Protein AF-A0A3D1V4G5-F1 (afdb_monomer)

Mean predicted aligned error: 13.01 Å

Secondary structure (DSSP, 8-state):
---HHHHHHHHHHHHHHHHSPTTTHHHHHIIIIIIHHHHHHHHHHHHHHHHHHHH-HHHHHHHHHHHHHHHHHHHHHHHHHHGGG-PPPPP--S----HHHHHHSHHHHHHH-

Sequence (113 aa):
ALDASALAIPAVSAYVATAAPEGERTRAYTYIFNLSIAAGMLVGPAVGGWLAELAGFRLVYALSAICFAVGAAMLLFLDDLGASTAKPAPPSGGVRPGYRELLASRPVRLILA

Structure (mmCIF, N/CA/C/O backbone):
data_AF-A0A3D1V4G5-F1
#
_entry.id   AF-A0A3D1V4G5-F1
#
loop_
_atom_site.group_PDB
_atom_site.id
_atom_site.type_symbol
_atom_site.label_atom_id
_atom_site.label_alt_id
_atom_site.label_comp_id
_atom_site.label_asym_id
_atom_site.label_entity_id
_atom_site.label_seq_id
_atom_site.pdbx_PDB_ins_code
_atom_site.Cartn_x
_atom_site.Cartn_y
_atom_site.Cartn_z
_atom_site.occupancy
_atom_site.B_iso_or_equiv
_atom_site.auth_seq_id
_atom_site.auth_comp_id
_atom_site.auth_asym_id
_atom_site.auth_atom_id
_atom_site.pdbx_PDB_model_num
ATOM 1 N N . ALA A 1 1 ? 3.481 -22.429 -1.198 1.00 40.22 1 ALA A N 1
ATOM 2 C CA . ALA A 1 1 ? 2.182 -21.788 -1.458 1.00 40.22 1 ALA A CA 1
ATOM 3 C C . ALA A 1 1 ? 2.462 -20.566 -2.321 1.00 40.22 1 ALA A C 1
ATOM 5 O O . ALA A 1 1 ? 3.394 -19.844 -1.997 1.00 40.22 1 ALA A O 1
ATOM 6 N N . LEU A 1 2 ? 1.793 -20.405 -3.466 1.00 51.66 2 LEU A N 1
ATOM 7 C CA . LEU A 1 2 ? 1.874 -19.154 -4.224 1.00 51.66 2 LEU A CA 1
ATOM 8 C C . LEU A 1 2 ? 0.967 -18.151 -3.512 1.00 51.66 2 LEU A C 1
ATOM 10 O O . LEU A 1 2 ? -0.251 -18.228 -3.646 1.00 51.66 2 LEU A O 1
ATOM 14 N N . ASP A 1 3 ? 1.551 -17.260 -2.723 1.00 62.19 3 ASP A N 1
ATOM 15 C CA . ASP A 1 3 ? 0.797 -16.162 -2.128 1.00 62.19 3 ASP A CA 1
ATOM 16 C C . ASP A 1 3 ? 0.409 -15.179 -3.242 1.00 62.19 3 ASP A C 1
ATOM 18 O O . ASP A 1 3 ? 1.200 -14.914 -4.148 1.00 62.19 3 ASP A O 1
ATOM 22 N N . ALA A 1 4 ? -0.811 -14.635 -3.211 1.00 60.91 4 ALA A N 1
ATOM 23 C CA . ALA A 1 4 ? -1.328 -13.741 -4.258 1.00 60.91 4 ALA A CA 1
ATOM 24 C C . ALA A 1 4 ? -0.417 -12.522 -4.533 1.00 60.91 4 ALA A C 1
ATOM 26 O O . ALA A 1 4 ? -0.377 -11.997 -5.647 1.00 60.91 4 ALA A O 1
ATOM 27 N N . SER A 1 5 ? 0.382 -12.114 -3.543 1.00 61.94 5 SER A N 1
ATOM 28 C CA . SER A 1 5 ? 1.412 -11.078 -3.668 1.00 61.94 5 SER A CA 1
ATOM 29 C C . SER A 1 5 ? 2.510 -11.427 -4.681 1.00 61.94 5 SER A C 1
ATOM 31 O O . SER A 1 5 ? 3.016 -10.532 -5.360 1.00 61.94 5 SER A O 1
ATOM 33 N N . ALA A 1 6 ? 2.846 -12.711 -4.840 1.00 68.06 6 ALA A N 1
ATOM 34 C CA . ALA A 1 6 ? 3.868 -13.171 -5.778 1.00 68.06 6 ALA A CA 1
ATOM 35 C C . ALA A 1 6 ? 3.455 -12.969 -7.244 1.00 68.06 6 ALA A C 1
ATOM 37 O O . ALA A 1 6 ? 4.316 -12.791 -8.104 1.00 68.06 6 ALA A O 1
ATOM 38 N N . LEU A 1 7 ? 2.148 -12.963 -7.530 1.00 72.00 7 LEU A N 1
ATOM 39 C CA . LEU A 1 7 ? 1.621 -12.710 -8.872 1.00 72.00 7 LEU A CA 1
ATOM 40 C C . LEU A 1 7 ? 1.406 -11.212 -9.137 1.00 72.00 7 LEU A C 1
ATOM 42 O O . LEU A 1 7 ? 1.543 -10.755 -10.270 1.00 72.00 7 LEU A O 1
ATOM 46 N N . ALA A 1 8 ? 1.115 -10.436 -8.090 1.00 72.81 8 ALA A N 1
ATOM 47 C CA . ALA A 1 8 ? 0.798 -9.018 -8.214 1.00 72.81 8 ALA A CA 1
ATOM 48 C C . ALA A 1 8 ? 1.980 -8.190 -8.742 1.00 72.81 8 ALA A C 1
ATOM 50 O O . ALA A 1 8 ? 1.799 -7.353 -9.621 1.00 72.81 8 ALA A O 1
ATOM 51 N N . ILE A 1 9 ? 3.200 -8.441 -8.259 1.00 76.81 9 ILE A N 1
ATOM 52 C CA . ILE A 1 9 ? 4.386 -7.668 -8.662 1.00 76.81 9 ILE A CA 1
ATOM 53 C C . ILE A 1 9 ? 4.677 -7.781 -10.172 1.00 76.81 9 ILE A C 1
ATOM 55 O O . ILE A 1 9 ? 4.785 -6.734 -10.811 1.00 76.81 9 ILE A O 1
ATOM 59 N N . PRO A 1 10 ? 4.791 -8.983 -10.780 1.00 72.56 10 PRO A N 1
ATOM 60 C CA . PRO A 1 10 ? 5.028 -9.102 -12.220 1.00 72.56 10 PRO A CA 1
ATOM 61 C C . PRO A 1 10 ? 3.842 -8.627 -13.075 1.00 72.56 10 PRO A C 1
ATOM 63 O O . PRO A 1 10 ? 4.060 -8.094 -14.161 1.00 72.56 10 PRO A O 1
ATOM 66 N N . ALA A 1 11 ? 2.602 -8.772 -12.597 1.00 74.75 11 ALA A N 1
ATOM 67 C CA . ALA A 1 11 ? 1.423 -8.271 -13.306 1.00 74.75 11 ALA A CA 1
ATOM 68 C C . ALA A 1 11 ? 1.387 -6.732 -13.341 1.00 74.75 11 ALA A C 1
ATOM 70 O O . ALA A 1 11 ? 1.253 -6.129 -14.407 1.00 74.75 11 ALA A O 1
ATOM 71 N N . VAL A 1 12 ? 1.585 -6.088 -12.187 1.00 75.50 12 VAL A N 1
ATOM 72 C CA . VAL A 1 12 ? 1.632 -4.623 -12.076 1.00 75.50 12 VAL A CA 1
ATOM 73 C C . VAL A 1 12 ? 2.839 -4.067 -12.828 1.00 75.50 12 VAL A C 1
ATOM 75 O O . VAL A 1 12 ? 2.718 -3.062 -13.520 1.00 75.50 12 VAL A O 1
ATOM 78 N N . SER A 1 13 ? 4.000 -4.719 -12.756 1.00 74.62 13 SER A N 1
ATOM 79 C CA . SER A 1 13 ? 5.201 -4.261 -13.460 1.00 74.62 13 SER A CA 1
ATOM 80 C C . SER A 1 13 ? 5.017 -4.296 -14.986 1.00 74.62 13 SER A C 1
ATOM 82 O O . SER A 1 13 ? 5.358 -3.324 -15.672 1.00 74.62 13 SER A O 1
ATOM 84 N N . ALA A 1 14 ? 4.398 -5.352 -15.522 1.00 74.62 14 ALA A N 1
ATOM 85 C CA . ALA A 1 14 ? 4.044 -5.435 -16.936 1.00 74.62 14 ALA A CA 1
ATOM 86 C C . ALA A 1 14 ? 3.082 -4.307 -17.344 1.00 74.62 14 ALA A C 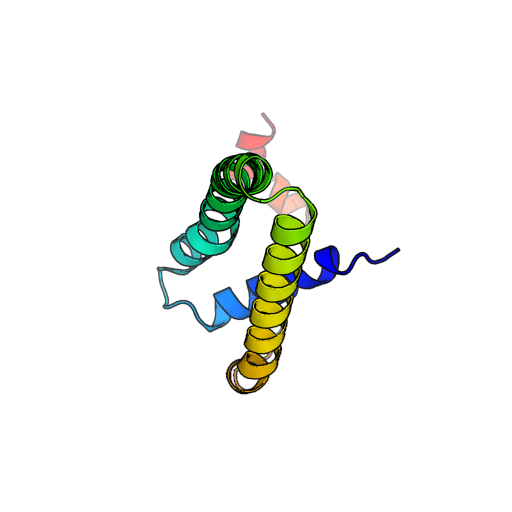1
ATOM 88 O O . ALA A 1 14 ? 3.344 -3.621 -18.333 1.00 74.62 14 ALA A O 1
ATOM 89 N N . TYR A 1 15 ? 2.044 -4.051 -16.541 1.00 74.94 15 TYR A N 1
ATOM 90 C CA . TYR A 1 15 ? 1.085 -2.969 -16.784 1.00 74.94 15 TYR A CA 1
ATOM 91 C C . TYR A 1 15 ? 1.746 -1.580 -16.781 1.00 74.94 15 TYR A C 1
ATOM 93 O O . TYR A 1 15 ? 1.510 -0.755 -17.663 1.00 74.94 15 TYR A O 1
ATOM 101 N N . VAL A 1 16 ? 2.638 -1.316 -15.825 1.00 75.88 16 VAL A N 1
ATOM 102 C CA . VAL A 1 16 ? 3.381 -0.047 -15.767 1.00 75.88 16 VAL A CA 1
ATOM 103 C C . VAL A 1 16 ? 4.322 0.098 -16.962 1.00 75.88 16 VAL A C 1
ATOM 105 O O . VAL A 1 16 ? 4.492 1.199 -17.480 1.00 75.88 16 VAL A O 1
ATOM 108 N N . ALA A 1 17 ? 4.923 -0.994 -17.438 1.00 71.94 17 ALA A N 1
ATOM 109 C CA . ALA A 1 17 ? 5.820 -0.960 -18.589 1.00 71.94 17 ALA A CA 1
ATOM 110 C C . ALA A 1 17 ? 5.098 -0.622 -19.906 1.00 71.94 17 ALA A C 1
ATOM 112 O O . ALA A 1 17 ? 5.703 0.031 -20.765 1.00 71.94 17 ALA A O 1
ATOM 113 N N . THR A 1 18 ? 3.837 -1.045 -20.057 1.00 71.19 18 THR A N 1
ATOM 114 C CA . THR A 1 18 ? 2.997 -0.739 -21.227 1.00 71.19 18 THR A CA 1
ATOM 115 C C . THR A 1 18 ? 2.326 0.629 -21.131 1.00 71.19 18 THR A C 1
ATOM 117 O O . THR A 1 18 ? 2.196 1.299 -22.151 1.00 71.19 18 THR A O 1
ATOM 120 N N . ALA A 1 19 ? 1.925 1.063 -19.932 1.00 71.44 19 ALA A N 1
ATOM 121 C CA . ALA A 1 19 ? 1.231 2.336 -19.729 1.00 71.44 19 ALA A CA 1
ATOM 122 C C . ALA A 1 19 ? 2.169 3.556 -19.622 1.00 71.44 19 ALA A C 1
ATOM 124 O O . ALA A 1 19 ? 1.735 4.682 -19.860 1.00 71.44 19 ALA A O 1
ATOM 125 N N . ALA A 1 20 ? 3.442 3.371 -19.249 1.00 72.44 20 ALA A N 1
ATOM 126 C CA . ALA A 1 20 ? 4.369 4.486 -19.051 1.00 72.44 20 ALA A CA 1
ATOM 127 C C . ALA A 1 20 ? 4.972 5.016 -20.375 1.00 72.44 20 ALA A C 1
ATOM 129 O O . ALA A 1 20 ? 5.450 4.214 -21.187 1.00 72.44 20 ALA A O 1
ATOM 130 N N . PRO A 1 21 ? 5.041 6.351 -20.566 1.00 65.44 21 PRO A N 1
ATOM 131 C CA . PRO A 1 21 ? 5.657 6.969 -21.740 1.00 65.44 21 PRO A CA 1
ATOM 132 C C . PRO A 1 21 ? 7.166 6.683 -21.841 1.00 65.44 21 PRO A C 1
ATOM 134 O O . PRO A 1 21 ? 7.858 6.452 -20.840 1.00 65.44 21 PRO A O 1
ATOM 137 N N . GLU A 1 22 ? 7.689 6.673 -23.072 1.00 59.72 22 GLU A N 1
ATOM 138 C CA . GLU A 1 22 ? 9.106 6.404 -23.343 1.00 59.72 22 GLU A CA 1
ATOM 139 C C . GLU A 1 22 ? 10.002 7.438 -22.636 1.00 59.72 22 GLU A C 1
ATOM 141 O O . GLU A 1 22 ? 9.810 8.640 -22.767 1.00 59.72 22 GLU A O 1
ATOM 146 N N . GLY A 1 23 ? 10.971 6.961 -21.846 1.00 68.94 23 GLY A N 1
ATOM 147 C CA . GLY A 1 23 ? 11.873 7.801 -21.042 1.00 68.94 23 GLY A CA 1
ATOM 148 C C . GLY A 1 23 ? 11.458 7.995 -19.576 1.00 68.94 23 GLY A C 1
ATOM 149 O O . GLY A 1 23 ? 12.321 8.258 -18.740 1.00 68.94 23 GLY A O 1
ATOM 150 N N . GLU A 1 24 ? 10.191 7.763 -19.216 1.00 74.75 24 GLU A N 1
ATOM 151 C CA . GLU A 1 24 ? 9.697 7.959 -17.839 1.00 74.75 24 GLU A CA 1
ATOM 152 C C . GLU A 1 24 ? 9.383 6.663 -17.083 1.00 74.75 24 GLU A C 1
ATOM 154 O O . GLU A 1 24 ? 8.979 6.702 -15.919 1.00 74.75 24 GLU A O 1
ATOM 159 N N . ARG A 1 25 ? 9.638 5.495 -17.687 1.00 73.38 25 ARG A N 1
ATOM 160 C CA . ARG A 1 25 ? 9.411 4.181 -17.053 1.00 73.38 25 ARG A CA 1
ATOM 161 C C . ARG A 1 25 ? 10.031 4.081 -15.657 1.00 73.38 25 ARG A C 1
ATOM 163 O O . ARG A 1 25 ? 9.357 3.659 -14.724 1.00 73.38 25 ARG A O 1
ATOM 170 N N . THR A 1 26 ? 11.275 4.528 -15.477 1.00 75.31 26 THR A N 1
ATOM 171 C CA . THR A 1 26 ? 11.957 4.502 -14.170 1.00 75.31 26 THR A CA 1
ATOM 172 C C . THR A 1 26 ? 11.253 5.377 -13.132 1.00 75.31 26 THR A C 1
ATOM 174 O O . THR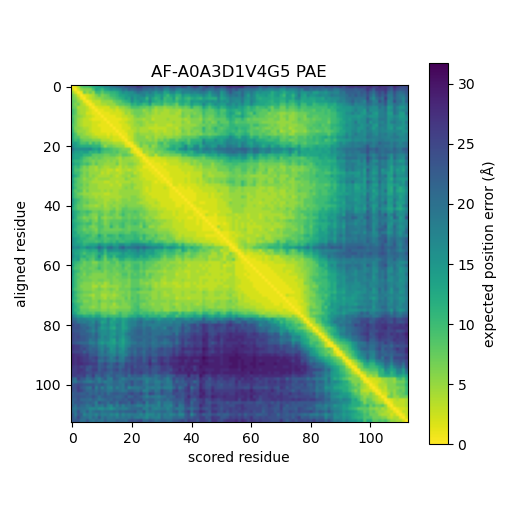 A 1 26 ? 11.126 4.983 -11.972 1.00 75.31 26 THR A O 1
ATOM 177 N N . ARG A 1 27 ? 10.744 6.546 -13.540 1.00 76.25 27 ARG A N 1
ATOM 178 C CA . ARG A 1 27 ? 9.947 7.428 -12.678 1.00 76.25 27 ARG A CA 1
ATOM 179 C C . ARG A 1 27 ? 8.625 6.770 -12.297 1.00 76.25 27 ARG A C 1
ATOM 181 O O . ARG A 1 27 ? 8.327 6.694 -11.109 1.00 76.25 27 ARG A O 1
ATOM 188 N N . ALA A 1 28 ? 7.888 6.230 -13.267 1.00 78.62 28 ALA A N 1
ATOM 189 C CA . ALA A 1 28 ? 6.621 5.538 -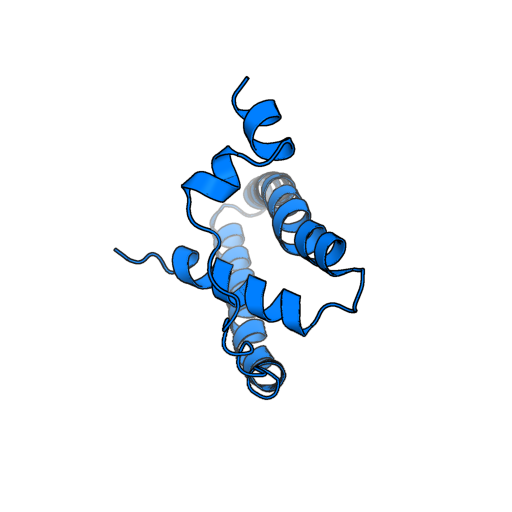13.027 1.00 78.62 28 ALA A CA 1
ATOM 190 C C . ALA A 1 28 ? 6.788 4.361 -12.049 1.00 78.62 28 ALA A C 1
ATOM 192 O O . ALA A 1 28 ? 6.062 4.268 -11.062 1.00 78.62 28 ALA A O 1
ATOM 193 N N . TYR A 1 29 ? 7.810 3.524 -12.246 1.00 81.50 29 TYR A N 1
ATOM 194 C CA . TYR A 1 29 ? 8.144 2.441 -11.315 1.00 81.50 29 TYR A CA 1
ATOM 195 C C . TYR A 1 29 ? 8.504 2.951 -9.918 1.00 81.50 29 TYR A C 1
ATOM 197 O O . TYR A 1 29 ? 8.070 2.379 -8.920 1.00 81.50 29 TYR A O 1
ATOM 205 N N . THR A 1 30 ? 9.276 4.035 -9.828 1.00 82.25 30 THR A N 1
ATOM 206 C CA . THR A 1 30 ? 9.665 4.618 -8.537 1.00 82.25 30 THR A CA 1
ATOM 207 C C . THR A 1 30 ? 8.440 5.120 -7.772 1.00 82.25 30 THR A C 1
ATOM 209 O O . THR A 1 30 ? 8.300 4.841 -6.581 1.00 82.25 30 THR A O 1
ATOM 212 N N . TYR A 1 31 ? 7.509 5.794 -8.445 1.00 83.44 31 TYR A N 1
ATOM 213 C CA . TYR A 1 31 ? 6.265 6.241 -7.820 1.00 83.44 31 TYR A CA 1
ATOM 214 C C . TYR A 1 31 ? 5.384 5.067 -7.372 1.00 83.44 31 TYR A C 1
ATOM 216 O O . TYR A 1 31 ? 4.872 5.074 -6.252 1.00 83.44 31 TYR A O 1
ATOM 224 N N . ILE A 1 32 ? 5.247 4.042 -8.215 1.00 82.94 32 ILE A N 1
ATOM 225 C CA . ILE A 1 32 ? 4.302 2.939 -7.996 1.00 82.94 32 ILE A CA 1
ATOM 226 C C . ILE A 1 32 ? 4.817 1.887 -7.015 1.00 82.94 32 ILE A C 1
ATOM 228 O O . ILE A 1 32 ? 3.995 1.287 -6.331 1.00 82.94 32 ILE A O 1
ATOM 232 N N . PHE A 1 33 ? 6.128 1.659 -6.914 1.00 83.12 33 PHE A N 1
ATOM 233 C CA . PHE A 1 33 ? 6.686 0.636 -6.018 1.00 83.12 33 PHE A CA 1
ATOM 234 C C . PHE A 1 33 ? 7.425 1.199 -4.805 1.00 83.12 33 PHE A C 1
ATOM 236 O O . PHE A 1 33 ? 7.448 0.543 -3.773 1.00 83.12 33 PHE A O 1
ATOM 243 N N . ASN A 1 34 ? 8.030 2.386 -4.886 1.00 84.12 34 ASN A N 1
ATOM 244 C CA . ASN A 1 34 ? 8.741 2.956 -3.737 1.00 84.12 34 ASN A CA 1
ATOM 245 C C . ASN A 1 34 ? 7.879 3.968 -2.988 1.00 84.12 34 ASN A C 1
ATOM 247 O O . ASN A 1 34 ? 7.662 3.815 -1.788 1.00 84.12 34 ASN A O 1
ATOM 251 N N . LEU A 1 35 ? 7.368 4.990 -3.683 1.00 89.06 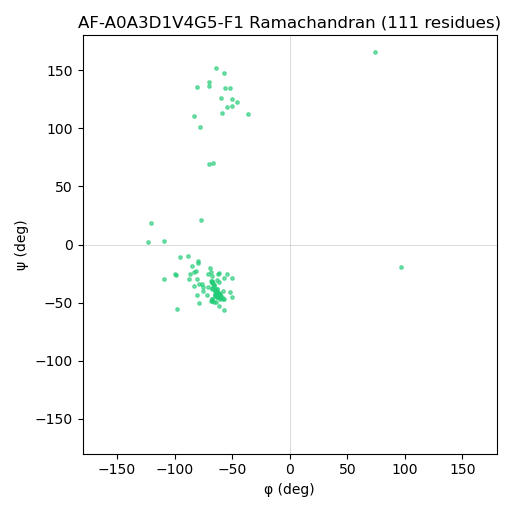35 LEU A N 1
ATOM 252 C CA . LEU A 1 35 ? 6.649 6.075 -3.012 1.00 89.06 35 LEU A CA 1
ATOM 253 C C . LEU A 1 35 ? 5.328 5.596 -2.406 1.00 89.06 35 LEU A C 1
ATOM 255 O O . LEU A 1 35 ? 5.052 5.895 -1.249 1.00 89.06 35 LEU A O 1
ATOM 259 N N . SER A 1 36 ? 4.530 4.851 -3.167 1.00 86.00 36 SER A N 1
ATOM 260 C CA . SER A 1 36 ? 3.239 4.316 -2.716 1.00 86.00 36 SER A CA 1
ATOM 261 C C . SER A 1 36 ? 3.375 3.428 -1.471 1.00 86.00 36 SER A C 1
ATOM 263 O O . SER A 1 36 ? 2.636 3.609 -0.504 1.00 86.00 36 SER A O 1
ATOM 265 N N . ILE A 1 37 ? 4.345 2.506 -1.465 1.00 86.69 37 ILE A N 1
ATOM 266 C CA . ILE A 1 37 ? 4.574 1.568 -0.364 1.00 86.69 37 ILE A CA 1
ATOM 267 C C . ILE A 1 37 ? 5.072 2.330 0.860 1.00 86.69 37 ILE A C 1
ATOM 269 O O . ILE A 1 37 ? 4.515 2.165 1.945 1.00 86.69 37 ILE A O 1
ATOM 273 N N . ALA A 1 38 ? 6.067 3.204 0.692 1.00 88.69 38 ALA A N 1
ATOM 274 C CA . ALA A 1 38 ? 6.598 4.006 1.789 1.00 88.69 38 ALA A CA 1
ATOM 275 C C . ALA A 1 38 ? 5.524 4.924 2.395 1.00 88.69 38 ALA A C 1
ATOM 277 O O . ALA A 1 38 ? 5.381 4.993 3.616 1.00 88.69 38 ALA A O 1
ATOM 278 N N . ALA A 1 39 ? 4.725 5.580 1.551 1.00 90.44 39 ALA A N 1
ATOM 279 C CA . ALA A 1 39 ? 3.623 6.423 1.994 1.00 90.44 39 ALA A CA 1
ATOM 280 C C . ALA A 1 39 ? 2.555 5.606 2.732 1.00 90.44 39 ALA A C 1
ATOM 282 O O . ALA A 1 39 ? 2.125 6.008 3.808 1.00 90.44 39 ALA A O 1
ATOM 283 N N . GLY A 1 40 ? 2.164 4.441 2.210 1.00 87.38 40 GLY A N 1
ATOM 284 C CA . GLY A 1 40 ? 1.191 3.563 2.860 1.00 87.38 40 GLY A CA 1
ATOM 285 C C . GLY A 1 40 ? 1.672 3.044 4.216 1.00 87.38 40 GLY A C 1
ATOM 286 O O . GLY A 1 40 ? 0.907 3.043 5.178 1.00 87.38 40 GLY A O 1
ATOM 287 N N . MET A 1 41 ? 2.947 2.665 4.323 1.00 89.31 41 MET A N 1
ATOM 288 C CA . MET A 1 41 ? 3.538 2.208 5.584 1.00 89.31 41 MET A CA 1
ATOM 289 C C . MET A 1 41 ? 3.656 3.320 6.627 1.00 89.31 41 MET A C 1
ATOM 291 O O . MET A 1 41 ? 3.526 3.044 7.816 1.00 89.31 41 MET A O 1
ATOM 295 N N . LEU A 1 42 ? 3.880 4.563 6.202 1.00 92.25 42 LEU A N 1
ATOM 296 C CA . LEU A 1 42 ? 3.953 5.705 7.110 1.00 92.25 42 LEU A CA 1
ATOM 297 C C . LEU A 1 42 ? 2.558 6.180 7.539 1.00 92.25 42 LEU A C 1
ATOM 299 O O . LEU A 1 42 ? 2.285 6.364 8.724 1.00 92.25 42 LEU A O 1
ATOM 303 N N . VAL A 1 43 ? 1.670 6.386 6.567 1.00 90.50 43 VAL A N 1
ATOM 304 C CA . VAL A 1 43 ? 0.350 6.990 6.779 1.00 90.50 43 VAL A CA 1
ATOM 305 C C . VAL A 1 43 ? -0.635 5.977 7.363 1.00 90.50 43 VAL A C 1
ATOM 307 O O . VAL A 1 43 ? -1.466 6.347 8.187 1.00 90.50 43 VAL A O 1
ATOM 310 N N . GLY A 1 44 ? -0.530 4.697 6.998 1.00 87.12 44 GLY A N 1
ATOM 311 C CA . GLY A 1 44 ? -1.458 3.645 7.417 1.00 87.12 44 GLY A CA 1
ATOM 312 C C . GLY A 1 44 ? -1.582 3.497 8.939 1.00 87.12 44 GLY A C 1
ATOM 313 O O . GLY A 1 44 ? -2.690 3.639 9.454 1.00 87.12 44 GLY A O 1
ATOM 314 N N . PRO A 1 45 ? -0.486 3.264 9.685 1.00 88.75 45 PRO A N 1
ATOM 315 C CA . PRO A 1 45 ? -0.530 3.141 11.142 1.00 88.75 45 PRO A CA 1
ATOM 316 C C . PRO A 1 45 ? -0.888 4.454 11.839 1.00 88.75 45 PRO A C 1
ATOM 318 O O . PRO A 1 45 ? -1.629 4.434 12.815 1.00 88.75 45 PRO A O 1
ATOM 321 N N . ALA A 1 46 ? -0.397 5.590 11.335 1.00 90.56 46 ALA A N 1
ATOM 322 C CA . ALA A 1 46 ? -0.677 6.898 11.923 1.00 90.56 46 ALA A CA 1
ATOM 323 C C . ALA A 1 46 ? -2.173 7.239 11.842 1.00 90.56 46 ALA A C 1
ATOM 325 O O . ALA A 1 46 ? -2.798 7.568 12.850 1.00 90.56 46 ALA A O 1
ATOM 326 N N . VAL A 1 47 ? -2.768 7.093 10.655 1.00 87.94 47 VAL A N 1
ATOM 327 C CA . VAL A 1 47 ? -4.197 7.349 10.439 1.00 87.94 47 VAL A CA 1
ATOM 328 C C . VAL A 1 47 ? -5.046 6.260 11.090 1.00 87.94 47 VAL A C 1
ATOM 330 O O . VAL A 1 47 ? -6.031 6.574 11.748 1.00 87.94 47 VAL A O 1
ATOM 333 N N . GLY A 1 48 ? -4.662 4.989 10.957 1.00 85.56 48 GLY A N 1
ATOM 334 C CA . GLY A 1 48 ? -5.395 3.863 11.537 1.00 85.56 48 GLY A CA 1
ATOM 335 C C . GLY A 1 48 ? -5.411 3.878 13.065 1.00 85.56 48 GLY A C 1
ATOM 336 O O . GLY A 1 48 ? -6.448 3.597 13.660 1.00 85.56 48 GLY A O 1
ATOM 337 N N . GLY A 1 49 ? -4.296 4.252 13.697 1.00 87.38 49 GLY A N 1
ATOM 338 C CA . GLY A 1 49 ? -4.183 4.403 15.147 1.00 87.38 49 GLY A CA 1
ATOM 339 C C . GLY A 1 49 ? -5.017 5.568 15.673 1.00 87.38 49 GLY A C 1
ATOM 340 O O . GLY A 1 49 ? -5.800 5.380 16.600 1.00 87.38 49 GLY A O 1
ATOM 341 N N . TRP A 1 50 ? -4.936 6.735 15.024 1.00 88.88 50 TRP A N 1
ATOM 342 C CA . TRP A 1 50 ? -5.774 7.886 15.373 1.00 88.88 50 TRP A CA 1
ATOM 343 C C . TRP A 1 50 ? -7.267 7.556 15.250 1.00 88.88 50 TRP A C 1
ATOM 345 O O . TRP A 1 50 ? -8.051 7.803 16.162 1.00 88.88 50 TRP A O 1
ATOM 355 N N . LEU A 1 51 ? -7.670 6.902 14.159 1.00 85.38 51 LEU A N 1
ATOM 356 C CA . LEU A 1 51 ? -9.062 6.509 13.946 1.00 85.38 51 LEU A CA 1
ATOM 357 C C . LEU A 1 51 ? -9.531 5.429 14.944 1.00 85.38 51 LEU A C 1
ATOM 359 O O . LEU A 1 51 ? -10.700 5.425 15.340 1.00 85.38 51 LEU A O 1
ATOM 363 N N . ALA A 1 52 ? -8.628 4.541 15.377 1.00 86.69 52 ALA A N 1
ATOM 364 C CA . ALA A 1 52 ? -8.904 3.542 16.410 1.00 86.69 52 ALA A CA 1
ATOM 365 C C . ALA A 1 52 ? -9.166 4.185 17.777 1.00 86.69 52 ALA A C 1
ATOM 367 O O . ALA A 1 52 ? -9.993 3.674 18.531 1.00 86.69 52 ALA A O 1
ATOM 368 N N . GLU A 1 53 ? -8.503 5.302 18.080 1.00 85.56 53 GLU A N 1
ATOM 369 C CA . GLU A 1 53 ? -8.655 6.023 19.345 1.00 85.56 53 GLU A CA 1
ATOM 370 C C . GLU A 1 53 ?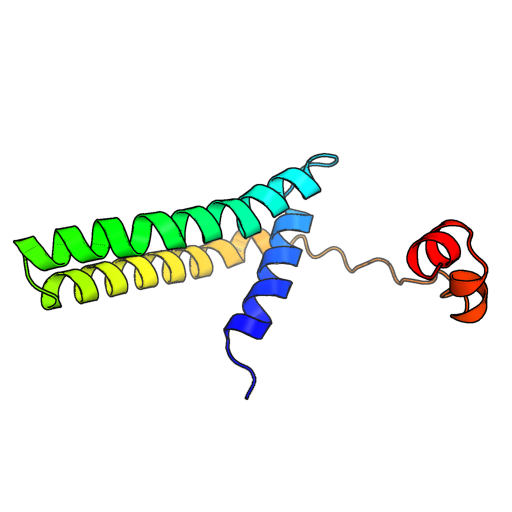 -10.022 6.722 19.453 1.00 85.56 53 GLU A C 1
ATOM 372 O O . GLU A 1 53 ? -10.637 6.712 20.518 1.00 85.56 53 GLU A O 1
ATOM 377 N N . LEU A 1 54 ? -10.548 7.261 18.343 1.00 83.56 54 LEU A N 1
ATOM 378 C CA . LEU A 1 54 ? -11.853 7.939 18.326 1.00 83.56 54 LEU A CA 1
ATOM 379 C C . LEU A 1 54 ? -13.058 6.988 18.259 1.00 83.56 54 LEU A C 1
ATOM 381 O O . LEU A 1 54 ? -14.068 7.233 18.916 1.00 83.56 54 LEU A O 1
ATOM 385 N N . ALA A 1 55 ? -12.997 5.948 17.423 1.00 78.44 55 ALA A N 1
ATOM 386 C CA . ALA A 1 55 ? -14.169 5.132 17.073 1.00 78.44 55 ALA A CA 1
ATOM 387 C C . ALA A 1 55 ? -14.006 3.630 17.374 1.00 78.44 55 ALA A C 1
ATOM 389 O O . ALA A 1 55 ? -14.906 2.832 17.087 1.00 78.44 55 ALA A O 1
ATOM 390 N N . GLY A 1 56 ? -12.869 3.231 17.950 1.00 84.19 56 GLY A N 1
ATOM 391 C CA . GLY A 1 56 ? -12.519 1.838 18.210 1.00 84.19 56 GLY A CA 1
ATOM 392 C C . GLY A 1 56 ? -12.114 1.061 16.951 1.00 84.19 56 GLY A C 1
ATOM 393 O O . GLY A 1 56 ? -12.381 1.444 15.811 1.00 84.19 56 GLY A O 1
ATOM 394 N N . PHE A 1 57 ? -11.500 -0.109 17.149 1.00 83.81 57 PHE A N 1
ATOM 395 C CA . PHE A 1 57 ? -10.981 -0.943 16.054 1.00 83.81 57 PHE A CA 1
ATOM 396 C C . PHE A 1 57 ? -12.048 -1.431 15.064 1.00 83.81 57 PHE A C 1
ATOM 398 O O . PHE A 1 57 ? -11.740 -1.707 13.906 1.00 83.81 57 PHE A O 1
ATOM 405 N N . ARG A 1 58 ? -13.317 -1.520 15.485 1.00 85.00 58 ARG A N 1
ATOM 406 C CA . ARG A 1 58 ? -14.400 -2.046 14.640 1.00 85.00 58 ARG A CA 1
ATOM 407 C C . ARG A 1 58 ? -14.631 -1.183 13.397 1.00 85.00 58 ARG A C 1
ATOM 409 O O . ARG A 1 58 ? -14.858 -1.729 12.319 1.00 85.00 58 ARG A O 1
ATOM 416 N N . LEU A 1 59 ? -14.530 0.141 13.534 1.00 82.25 59 LEU A N 1
ATOM 417 C CA . LEU A 1 59 ? -14.677 1.065 12.409 1.00 82.25 59 LEU A CA 1
ATOM 418 C C . LEU A 1 59 ? -13.430 1.068 11.514 1.00 82.25 59 LEU A C 1
ATOM 420 O O . LEU A 1 59 ? -13.554 1.118 10.294 1.00 82.25 59 LEU A O 1
ATOM 424 N N . VAL A 1 60 ? -12.238 0.938 12.104 1.00 87.00 60 VAL A N 1
ATOM 425 C CA . VAL A 1 60 ? -10.961 0.887 11.370 1.00 87.00 60 VAL A CA 1
ATOM 426 C C . VAL A 1 60 ? -10.914 -0.313 10.427 1.00 87.00 60 VAL A C 1
ATOM 428 O O . VAL A 1 60 ? -10.567 -0.167 9.253 1.00 87.00 60 VAL A O 1
ATOM 431 N N . TYR A 1 61 ? -11.332 -1.489 10.902 1.00 87.75 61 TYR A N 1
ATOM 432 C CA . TYR A 1 61 ? -11.412 -2.681 10.059 1.00 87.75 61 TYR A CA 1
ATOM 433 C C . TYR A 1 61 ? -12.492 -2.565 8.980 1.00 87.75 61 TYR A C 1
ATOM 435 O O . TYR A 1 61 ? -12.250 -2.980 7.849 1.00 87.75 61 TYR A O 1
ATOM 443 N N . ALA A 1 62 ? -13.644 -1.959 9.284 1.00 89.00 62 ALA A N 1
ATOM 444 C CA . ALA A 1 62 ? -14.685 -1.718 8.286 1.00 89.00 62 ALA A CA 1
ATOM 445 C C . ALA A 1 62 ? -14.206 -0.767 7.173 1.00 89.00 62 ALA A C 1
ATOM 447 O O . ALA A 1 62 ? -14.378 -1.070 5.994 1.00 89.00 62 ALA A O 1
ATOM 448 N N . LEU A 1 63 ? -13.538 0.337 7.526 1.00 88.06 63 LEU A N 1
ATOM 449 C CA . LEU A 1 63 ? -12.936 1.251 6.549 1.00 88.06 63 LEU A CA 1
ATOM 450 C C . LEU A 1 63 ? -11.851 0.568 5.719 1.00 88.06 63 LEU A C 1
ATOM 452 O O . LEU A 1 63 ? -11.808 0.748 4.505 1.00 88.06 63 LEU A O 1
ATOM 456 N N . SER A 1 64 ? -11.006 -0.241 6.357 1.00 88.12 64 SER A N 1
ATOM 457 C CA . SER A 1 64 ? -9.970 -1.005 5.660 1.00 88.12 64 SER A CA 1
ATOM 458 C C . SER A 1 64 ? -10.598 -1.953 4.640 1.00 88.12 64 SER A C 1
ATOM 460 O O . SER A 1 64 ? -10.190 -1.960 3.483 1.00 88.12 64 SER A O 1
ATOM 462 N N . ALA A 1 65 ? -11.643 -2.688 5.032 1.00 89.00 65 ALA A N 1
ATOM 463 C CA . ALA A 1 65 ? -12.368 -3.593 4.146 1.00 89.00 65 ALA A CA 1
ATOM 464 C C . ALA A 1 65 ? -12.997 -2.860 2.950 1.00 89.00 65 ALA A C 1
ATOM 466 O O . ALA A 1 65 ? -12.879 -3.334 1.823 1.00 89.00 65 ALA A O 1
ATOM 467 N N . ILE A 1 66 ? -13.601 -1.687 3.170 1.00 91.94 66 ILE A N 1
ATOM 468 C CA . ILE A 1 66 ? -14.147 -0.855 2.087 1.00 91.94 66 ILE A CA 1
ATOM 469 C C . ILE A 1 66 ? -13.026 -0.387 1.154 1.00 91.94 66 ILE A C 1
ATOM 471 O O . ILE A 1 66 ? -13.165 -0.482 -0.061 1.00 91.94 66 ILE A O 1
ATOM 475 N N . CYS A 1 67 ? -11.898 0.067 1.701 1.00 89.44 67 CYS A N 1
ATOM 476 C CA . CYS A 1 67 ? -10.758 0.531 0.912 1.00 89.44 67 CYS A CA 1
ATOM 477 C C . CYS A 1 67 ? -10.191 -0.596 0.026 1.00 89.44 67 CYS A C 1
ATOM 479 O O . CYS A 1 67 ? -9.977 -0.402 -1.171 1.00 89.44 67 CYS A O 1
ATOM 481 N N . PHE A 1 68 ? -10.046 -1.804 0.583 1.00 88.94 68 PHE A N 1
ATOM 482 C CA . PHE A 1 68 ? -9.657 -2.994 -0.178 1.00 88.94 68 PHE A CA 1
ATOM 483 C C . PHE A 1 68 ? -10.701 -3.388 -1.228 1.00 88.94 68 PHE A C 1
ATOM 485 O O . PHE A 1 68 ? -10.326 -3.726 -2.349 1.00 88.94 68 PHE A O 1
ATOM 492 N N . ALA A 1 69 ? -11.995 -3.319 -0.906 1.00 91.44 69 ALA A N 1
ATOM 493 C CA . ALA A 1 69 ? -13.067 -3.632 -1.848 1.00 91.44 69 ALA A CA 1
ATOM 494 C C . ALA A 1 69 ? -13.099 -2.652 -3.030 1.00 91.44 69 ALA A C 1
ATOM 496 O O . ALA A 1 69 ? -13.250 -3.079 -4.172 1.00 91.44 69 ALA A O 1
ATOM 497 N N . VAL A 1 70 ? -12.900 -1.355 -2.778 1.00 91.44 70 VAL A N 1
ATOM 498 C CA . VAL A 1 70 ? -12.799 -0.331 -3.830 1.00 91.44 70 VAL A CA 1
ATOM 499 C C . VAL A 1 70 ? -11.564 -0.564 -4.696 1.00 91.44 70 VAL A C 1
ATOM 501 O O . VAL A 1 70 ? -11.669 -0.519 -5.918 1.00 91.44 70 VAL A O 1
ATOM 504 N N . GLY A 1 71 ? -10.412 -0.869 -4.091 1.00 86.69 71 GLY A N 1
ATOM 505 C CA . GLY A 1 71 ? -9.197 -1.206 -4.836 1.00 86.69 71 GLY A CA 1
ATOM 506 C C . GLY A 1 71 ? -9.376 -2.445 -5.718 1.00 86.69 71 GLY A C 1
ATOM 507 O O . GLY A 1 71 ? -9.001 -2.431 -6.888 1.00 86.69 71 GLY A O 1
ATOM 508 N N . ALA A 1 72 ? -10.016 -3.491 -5.190 1.00 86.75 72 ALA A N 1
ATOM 509 C CA . ALA A 1 72 ? -10.352 -4.687 -5.955 1.00 86.75 72 ALA A CA 1
ATOM 510 C C . ALA A 1 72 ? -11.329 -4.374 -7.099 1.00 86.75 72 ALA A C 1
ATOM 512 O O . ALA A 1 72 ? -11.108 -4.815 -8.221 1.00 86.75 72 ALA A O 1
ATOM 513 N N . ALA A 1 73 ? -12.364 -3.568 -6.848 1.00 87.75 73 ALA A N 1
ATOM 514 C CA . ALA A 1 73 ? -13.295 -3.137 -7.885 1.00 87.75 73 ALA A CA 1
ATOM 515 C C . ALA A 1 73 ? -12.580 -2.346 -8.990 1.00 87.75 73 ALA A C 1
ATOM 517 O O . ALA A 1 73 ? -12.773 -2.643 -10.163 1.00 87.75 73 ALA A O 1
ATOM 518 N N . MET A 1 74 ? -11.705 -1.398 -8.638 1.00 84.81 74 MET A N 1
ATOM 519 C CA . MET A 1 74 ? -10.901 -0.657 -9.617 1.00 84.81 74 MET A CA 1
ATOM 520 C C . MET A 1 74 ? -10.038 -1.577 -10.481 1.00 84.81 74 MET A C 1
ATOM 522 O O . MET A 1 74 ? -9.945 -1.342 -11.680 1.00 84.81 74 MET A O 1
ATOM 526 N N . LEU A 1 75 ? -9.435 -2.618 -9.898 1.00 79.81 75 LEU A N 1
ATOM 527 C CA . LEU A 1 75 ? -8.669 -3.604 -10.664 1.00 79.81 75 LEU A CA 1
ATOM 528 C C . LEU A 1 75 ? -9.554 -4.369 -11.654 1.00 79.81 75 LEU A C 1
ATOM 530 O O . LEU A 1 75 ? -9.156 -4.515 -12.803 1.00 79.81 75 LEU A O 1
ATOM 534 N N . LEU A 1 76 ? -10.764 -4.772 -11.248 1.00 81.31 76 LEU A N 1
ATOM 535 C CA . LEU A 1 76 ? -11.725 -5.430 -12.145 1.00 81.31 76 LEU A CA 1
ATOM 536 C C . LEU A 1 76 ? -12.176 -4.521 -13.300 1.00 81.31 76 LEU A C 1
ATOM 538 O O . LEU A 1 76 ? -12.466 -5.006 -14.387 1.00 81.31 76 LEU A O 1
ATOM 542 N N . PHE A 1 77 ? -12.221 -3.202 -13.092 1.00 77.56 77 PHE A N 1
ATOM 543 C CA . PHE A 1 77 ? -12.499 -2.238 -14.164 1.00 77.56 77 PHE A CA 1
ATOM 544 C C . PHE A 1 77 ? -11.276 -1.937 -15.047 1.00 77.56 77 PHE A C 1
ATOM 546 O O . PHE A 1 77 ? -11.427 -1.344 -16.114 1.00 77.56 77 PHE A O 1
ATOM 553 N N . LEU A 1 78 ? -10.065 -2.313 -14.623 1.00 69.69 78 LEU A N 1
ATOM 554 C CA . LEU A 1 78 ? -8.824 -2.030 -15.349 1.00 69.69 78 LEU A CA 1
ATOM 555 C C . LEU A 1 78 ? -8.514 -3.073 -16.435 1.00 69.69 78 LEU A C 1
ATOM 557 O O . LEU A 1 78 ? -7.756 -2.779 -17.365 1.00 69.69 78 LEU A O 1
ATOM 561 N N . ASP A 1 79 ? -9.126 -4.258 -16.351 1.00 61.31 79 ASP A N 1
ATOM 562 C CA . ASP A 1 79 ? -8.960 -5.356 -17.312 1.00 61.31 79 ASP A CA 1
ATOM 563 C C . ASP A 1 79 ? -9.304 -4.946 -18.763 1.00 61.31 79 ASP A C 1
ATOM 565 O O . ASP A 1 79 ? -8.677 -5.433 -19.708 1.00 61.31 79 ASP A O 1
ATOM 569 N N . ASP A 1 80 ? -10.203 -3.973 -18.954 1.00 57.00 80 ASP A N 1
ATOM 570 C CA . ASP A 1 80 ? -10.594 -3.453 -20.276 1.00 57.00 80 ASP A CA 1
ATOM 571 C C . ASP A 1 80 ? -9.487 -2.644 -20.994 1.00 57.00 80 ASP A C 1
ATOM 573 O O . ASP A 1 80 ? -9.508 -2.509 -22.218 1.00 57.00 80 ASP A O 1
ATOM 577 N N . LEU A 1 81 ? -8.484 -2.121 -20.275 1.00 55.09 81 LEU A N 1
ATOM 578 C CA . LEU A 1 81 ? -7.437 -1.251 -20.847 1.00 55.09 81 LEU A CA 1
ATOM 579 C C . LEU A 1 81 ? -6.120 -1.985 -21.167 1.00 55.09 81 LEU A C 1
ATOM 581 O O . LEU A 1 81 ? -5.372 -1.554 -22.048 1.00 55.09 81 LEU A O 1
ATOM 585 N N . GLY A 1 82 ? -5.819 -3.087 -20.470 1.00 51.62 82 GLY A N 1
ATOM 586 C CA . GLY A 1 82 ? -4.503 -3.747 -20.511 1.00 51.62 82 GLY A CA 1
ATOM 587 C C . GLY A 1 82 ? -4.390 -4.974 -21.424 1.00 51.62 82 GLY A C 1
ATOM 588 O O . GLY A 1 82 ? -3.296 -5.276 -21.904 1.00 51.62 82 GLY A O 1
ATOM 589 N N . ALA A 1 83 ? -5.491 -5.676 -21.709 1.00 52.28 83 ALA A N 1
ATOM 590 C CA . ALA A 1 83 ? -5.440 -6.931 -22.470 1.00 52.28 83 ALA A CA 1
ATOM 591 C C . ALA A 1 83 ? -5.093 -6.737 -23.962 1.00 52.28 83 ALA A C 1
ATOM 593 O O . ALA A 1 83 ? -4.527 -7.631 -24.591 1.00 52.28 83 ALA A O 1
ATOM 594 N N . SER A 1 84 ? -5.380 -5.561 -24.533 1.00 48.06 84 SER A N 1
ATOM 595 C CA . SER A 1 84 ? -5.260 -5.316 -25.981 1.00 48.06 84 SER A CA 1
ATOM 596 C C . SER A 1 84 ? -3.871 -4.830 -26.436 1.00 48.06 84 SER A C 1
ATOM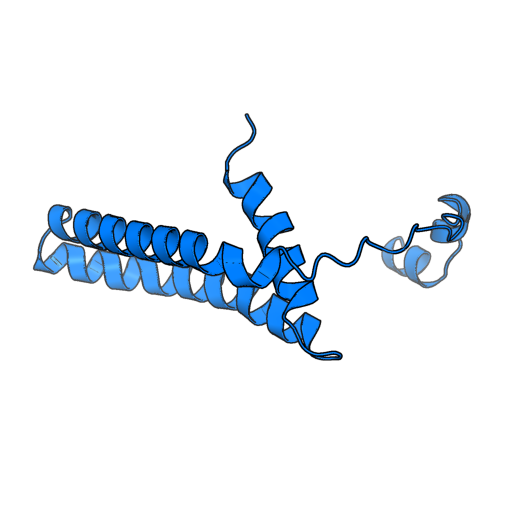 598 O O . SER A 1 84 ? -3.578 -4.792 -27.629 1.00 48.06 84 SER A O 1
ATOM 600 N N . THR A 1 85 ? -2.971 -4.483 -25.506 1.00 50.66 85 THR A N 1
ATOM 601 C CA . THR A 1 85 ? -1.615 -3.976 -25.817 1.00 50.66 85 THR A CA 1
ATOM 602 C C . THR A 1 85 ? -0.489 -4.827 -25.238 1.00 50.66 85 THR A C 1
ATOM 604 O O . THR A 1 85 ? 0.667 -4.395 -25.210 1.00 50.66 85 THR A O 1
ATOM 607 N N . ALA A 1 86 ? -0.780 -6.079 -24.870 1.00 52.19 86 ALA A N 1
ATOM 608 C CA . ALA A 1 86 ? 0.237 -7.112 -24.713 1.00 52.19 86 ALA A CA 1
ATOM 609 C C . ALA A 1 86 ? 0.851 -7.436 -26.090 1.00 52.19 86 ALA A C 1
ATOM 611 O O . ALA A 1 86 ? 0.619 -8.495 -26.671 1.00 52.19 86 ALA A O 1
ATOM 612 N N . LYS A 1 87 ? 1.635 -6.501 -2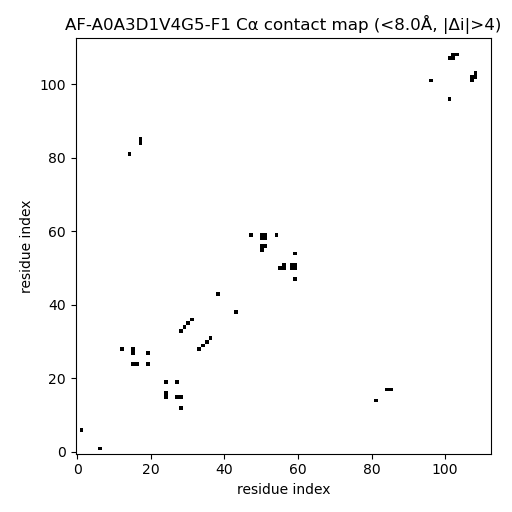6.646 1.00 46.31 87 LYS A N 1
ATOM 613 C CA . LYS A 1 87 ? 2.537 -6.782 -27.759 1.00 46.31 87 LYS A CA 1
ATOM 614 C C . LYS A 1 87 ? 3.401 -7.952 -27.286 1.00 46.31 87 LYS A C 1
ATOM 616 O O . LYS A 1 87 ? 4.080 -7.786 -26.268 1.00 46.31 87 LYS A O 1
ATOM 621 N N . PRO A 1 88 ? 3.363 -9.117 -27.959 1.00 48.09 88 PRO A N 1
ATOM 622 C CA . PRO A 1 88 ? 4.194 -10.247 -27.585 1.00 48.09 88 PRO A CA 1
ATOM 623 C C . PRO A 1 88 ? 5.614 -9.725 -27.452 1.00 48.09 88 PRO A C 1
ATOM 625 O O . PRO A 1 88 ? 6.101 -9.051 -28.368 1.00 48.09 88 PRO A O 1
ATOM 628 N N . ALA A 1 89 ? 6.239 -9.955 -26.294 1.00 55.28 89 ALA A N 1
ATOM 629 C CA . ALA A 1 89 ? 7.645 -9.643 -26.117 1.00 55.28 89 ALA A CA 1
ATOM 630 C C . ALA A 1 89 ? 8.365 -10.186 -27.361 1.00 55.28 89 ALA A C 1
ATOM 632 O O . ALA A 1 89 ? 8.160 -11.363 -27.684 1.00 55.28 89 ALA A O 1
ATOM 633 N N . PRO A 1 90 ? 9.097 -9.344 -28.121 1.00 52.38 90 PRO A N 1
ATOM 634 C CA . PRO A 1 90 ? 9.762 -9.814 -29.323 1.00 52.38 90 PRO A CA 1
ATOM 635 C C . PRO A 1 90 ? 10.571 -11.047 -28.924 1.00 52.38 90 PRO A C 1
ATOM 637 O O . PRO A 1 90 ? 11.179 -11.019 -27.845 1.00 52.38 90 PRO A O 1
ATOM 640 N N . PRO A 1 91 ? 10.530 -12.139 -29.712 1.00 49.91 91 PRO A N 1
ATOM 641 C CA . PRO A 1 91 ? 11.300 -13.326 -29.394 1.00 49.91 91 PRO A CA 1
ATOM 642 C C . PRO A 1 91 ? 12.716 -12.842 -29.131 1.00 49.91 91 PRO A C 1
ATOM 644 O O . PRO A 1 91 ? 13.315 -12.179 -29.979 1.00 49.91 91 PRO A O 1
ATOM 647 N N . SER A 1 92 ? 13.205 -13.073 -27.915 1.00 56.06 92 SER A N 1
ATOM 648 C CA . SER A 1 92 ? 14.562 -12.740 -27.517 1.00 56.06 92 SER A CA 1
ATOM 649 C C . SER A 1 92 ? 15.509 -13.688 -28.251 1.00 56.06 92 SER A C 1
ATOM 651 O O . SER A 1 92 ? 16.143 -14.558 -27.671 1.00 56.06 92 SER A O 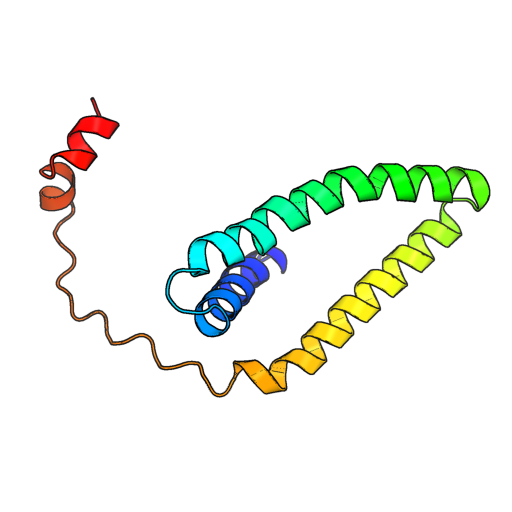1
ATOM 653 N N . GLY A 1 93 ? 15.598 -13.506 -29.569 1.00 47.56 93 GLY A N 1
ATOM 654 C CA . GLY A 1 93 ? 16.590 -14.072 -30.472 1.00 47.56 93 GLY A CA 1
ATOM 655 C C . 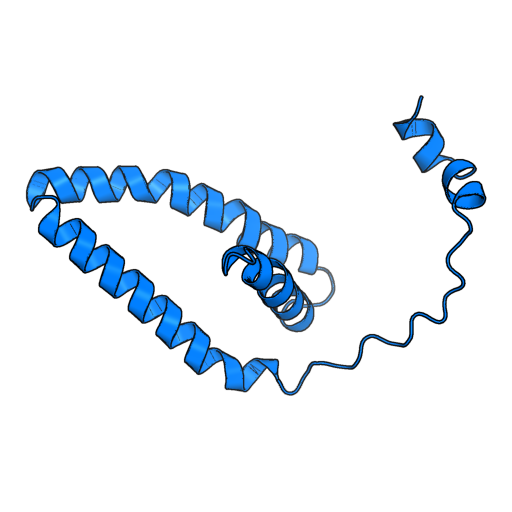GLY A 1 93 ? 17.932 -13.349 -30.368 1.00 47.56 93 GLY A C 1
ATOM 656 O O . GLY A 1 93 ? 18.735 -13.404 -31.290 1.00 47.56 93 GLY A O 1
ATOM 657 N N . GLY A 1 94 ? 18.178 -12.651 -29.257 1.00 50.31 94 GLY A N 1
ATOM 658 C CA . GLY A 1 94 ? 19.509 -12.221 -28.877 1.00 50.31 94 GLY A CA 1
ATOM 659 C C . GLY A 1 94 ? 20.182 -13.385 -28.171 1.00 50.31 94 GLY A C 1
ATOM 660 O O . GLY A 1 94 ? 19.773 -13.750 -27.069 1.00 50.31 94 GLY A O 1
ATOM 661 N N . VAL A 1 95 ? 21.183 -13.975 -28.824 1.00 59.31 95 VAL A N 1
ATOM 662 C CA . VAL A 1 95 ? 22.156 -14.900 -28.229 1.00 59.31 95 VAL A CA 1
ATOM 663 C C . VAL A 1 95 ? 22.467 -14.426 -26.809 1.00 59.31 95 VAL A C 1
ATOM 665 O O . VAL A 1 95 ? 23.024 -13.345 -26.635 1.00 59.31 95 VAL A O 1
ATOM 668 N N . ARG A 1 96 ? 22.048 -15.191 -25.791 1.00 61.28 96 ARG A N 1
ATOM 669 C CA . ARG A 1 96 ? 22.410 -14.910 -24.396 1.00 61.28 96 ARG A CA 1
ATOM 670 C C . ARG A 1 96 ? 23.941 -14.957 -24.346 1.00 61.28 96 ARG A C 1
ATOM 672 O O . ARG A 1 96 ? 24.468 -16.047 -24.579 1.00 61.28 96 ARG A O 1
ATOM 679 N N . PRO A 1 97 ? 24.655 -13.842 -24.093 1.00 61.78 97 PRO A N 1
ATOM 680 C CA . PRO A 1 97 ? 26.099 -13.905 -23.936 1.00 61.78 97 PRO A CA 1
ATOM 681 C C . PRO A 1 97 ? 26.386 -14.910 -22.828 1.00 61.78 97 PRO A C 1
ATOM 683 O O . PRO A 1 97 ? 25.689 -14.929 -21.802 1.00 61.78 97 PRO A O 1
ATOM 686 N N . GLY A 1 98 ? 27.352 -15.794 -23.059 1.00 70.25 98 GLY A N 1
ATOM 687 C CA . GLY A 1 98 ? 27.656 -16.843 -22.099 1.00 70.25 98 GLY A CA 1
ATOM 688 C C . GLY A 1 98 ? 27.997 -16.216 -20.749 1.00 70.25 98 GLY A C 1
ATOM 689 O O . GLY A 1 98 ? 28.600 -15.148 -20.686 1.00 70.25 98 GLY A O 1
ATOM 690 N N . TYR A 1 99 ? 27.666 -16.886 -19.644 1.00 66.38 99 TYR A N 1
ATOM 691 C CA . TYR A 1 99 ? 27.990 -16.417 -18.286 1.00 66.38 99 TYR A CA 1
ATOM 692 C C . TYR A 1 99 ? 29.480 -16.018 -18.139 1.00 66.38 99 TYR A C 1
ATOM 694 O O . TYR A 1 99 ? 29.830 -15.101 -17.401 1.00 66.38 99 TYR A O 1
ATOM 702 N N . ARG A 1 100 ? 30.353 -16.658 -18.934 1.00 63.25 100 ARG A N 1
ATOM 703 C CA . ARG A 1 100 ? 31.785 -16.353 -19.071 1.00 63.25 100 ARG A CA 1
ATOM 704 C C . ARG A 1 100 ? 32.086 -14.983 -19.699 1.00 63.25 100 ARG A C 1
ATOM 706 O O . ARG A 1 100 ? 33.033 -14.336 -19.271 1.00 63.25 100 ARG A O 1
ATOM 713 N N . GLU A 1 101 ? 31.293 -14.519 -20.661 1.00 67.75 101 GLU A N 1
ATOM 714 C CA . GLU A 1 101 ? 31.434 -13.191 -21.284 1.00 67.75 101 GLU A CA 1
ATOM 715 C C . GLU A 1 101 ? 30.921 -12.074 -20.374 1.00 67.75 101 GLU A C 1
ATOM 717 O O . GLU A 1 101 ? 31.515 -10.997 -20.322 1.00 67.75 101 GLU A O 1
ATOM 722 N N . LEU A 1 102 ? 29.877 -12.343 -19.583 1.00 64.31 102 LEU A N 1
ATOM 723 C CA . LEU A 1 102 ? 29.387 -11.395 -18.580 1.00 64.31 102 LEU A CA 1
ATOM 724 C C . LEU A 1 102 ? 30.429 -11.162 -17.478 1.00 64.31 102 LEU A C 1
ATOM 726 O O . LEU A 1 102 ? 30.695 -10.012 -17.135 1.00 64.31 102 LEU A O 1
ATOM 730 N N . LEU A 1 103 ? 31.095 -12.219 -17.002 1.00 66.75 103 LEU A N 1
ATOM 731 C CA . LEU A 1 103 ? 32.200 -12.115 -16.036 1.00 66.75 103 LEU A CA 1
ATOM 732 C C . LEU A 1 103 ? 33.464 -11.457 -16.618 1.00 66.75 103 LEU A C 1
ATOM 734 O O . LEU A 1 103 ? 34.264 -10.893 -15.872 1.00 66.75 103 LEU A O 1
ATOM 738 N N . ALA A 1 104 ? 33.648 -11.499 -17.941 1.00 72.25 104 ALA A N 1
ATOM 739 C CA . ALA A 1 104 ? 34.747 -10.819 -18.625 1.00 72.25 104 ALA A CA 1
ATOM 740 C C . ALA A 1 104 ? 34.485 -9.316 -18.839 1.00 72.25 104 ALA A C 1
ATOM 742 O O . ALA A 1 104 ? 35.419 -8.553 -19.106 1.00 72.25 104 ALA A O 1
ATOM 743 N N . SER A 1 105 ? 33.233 -8.869 -18.709 1.00 66.06 105 SER A N 1
ATOM 744 C CA . SER A 1 105 ? 32.876 -7.465 -18.878 1.00 66.06 105 SER A CA 1
ATOM 745 C C . SER A 1 105 ? 33.412 -6.604 -17.722 1.00 66.06 105 SER A C 1
ATOM 747 O O . SER A 1 105 ? 33.323 -6.949 -16.540 1.00 66.06 105 SER A O 1
ATOM 749 N N . ARG A 1 106 ? 33.977 -5.439 -18.069 1.00 66.69 106 ARG A N 1
ATOM 750 C CA . ARG A 1 106 ? 34.513 -4.456 -17.110 1.00 66.69 106 ARG A CA 1
ATOM 751 C C . ARG A 1 106 ? 33.546 -4.049 -15.984 1.00 66.69 106 ARG A C 1
ATOM 753 O O . ARG A 1 106 ? 34.033 -3.956 -14.861 1.00 66.69 106 ARG A O 1
ATOM 760 N N . PRO A 1 107 ? 32.234 -3.824 -16.212 1.00 66.25 107 PRO A N 1
ATOM 761 C CA . PRO A 1 107 ? 31.336 -3.436 -15.124 1.00 66.25 107 PRO A CA 1
ATOM 762 C C . PRO A 1 107 ? 31.117 -4.561 -14.103 1.00 66.25 107 PRO A C 1
ATOM 764 O O . PRO A 1 107 ? 30.987 -4.277 -12.919 1.00 66.25 107 PRO A O 1
ATOM 767 N N . VAL A 1 108 ? 31.145 -5.832 -14.522 1.00 65.50 108 VAL A N 1
ATOM 768 C CA . VAL A 1 108 ? 30.953 -6.974 -13.610 1.00 65.50 108 VAL A CA 1
ATOM 769 C C . VAL A 1 108 ? 32.197 -7.224 -12.761 1.00 65.50 108 VAL A C 1
ATOM 771 O O . VAL A 1 108 ? 32.070 -7.443 -11.560 1.00 65.50 108 VAL A O 1
ATOM 774 N N . ARG A 1 109 ? 33.405 -7.102 -13.331 1.00 61.66 109 ARG A N 1
ATOM 775 C CA . ARG A 1 109 ? 34.652 -7.198 -12.544 1.00 61.66 109 ARG A CA 1
ATOM 776 C C . ARG A 1 109 ? 34.786 -6.103 -11.482 1.00 61.66 109 ARG A C 1
ATOM 778 O O . ARG A 1 109 ? 35.482 -6.331 -10.509 1.00 61.66 109 ARG A O 1
ATOM 785 N N . LEU A 1 110 ? 34.143 -4.949 -11.663 1.00 65.94 110 LEU A N 1
ATOM 786 C CA . LEU A 1 110 ? 34.189 -3.816 -10.727 1.00 65.94 110 LEU A CA 1
ATOM 787 C C . LEU A 1 110 ? 33.222 -3.966 -9.543 1.00 65.94 110 LEU A C 1
ATOM 789 O O . LEU A 1 110 ? 33.428 -3.347 -8.513 1.00 65.94 110 LEU A O 1
ATOM 793 N N . ILE A 1 111 ? 32.171 -4.775 -9.699 1.00 70.94 111 ILE A N 1
ATOM 794 C CA . ILE A 1 111 ? 31.226 -5.111 -8.621 1.00 70.94 111 ILE A CA 1
ATOM 795 C C . ILE A 1 111 ? 31.736 -6.310 -7.801 1.00 70.94 111 ILE A C 1
ATOM 797 O O . ILE A 1 111 ? 31.363 -6.473 -6.644 1.00 70.94 111 ILE A O 1
ATOM 801 N N . LEU A 1 112 ? 32.568 -7.163 -8.412 1.00 64.56 112 LEU A N 1
ATOM 802 C CA . LEU A 1 112 ? 33.135 -8.374 -7.805 1.00 64.56 112 LEU A CA 1
ATOM 803 C C . LEU A 1 112 ? 34.540 -8.188 -7.204 1.00 64.56 112 LEU A C 1
ATOM 805 O O . LEU A 1 112 ? 35.024 -9.116 -6.557 1.00 64.56 112 LEU A O 1
ATOM 809 N N . ALA A 1 113 ? 35.196 -7.054 -7.463 1.00 57.94 113 ALA A N 1
ATOM 810 C CA . ALA A 1 113 ? 36.467 -6.658 -6.853 1.00 57.94 113 ALA A CA 1
ATOM 811 C C . ALA A 1 113 ? 36.209 -5.786 -5.622 1.00 57.94 113 ALA A C 1
ATOM 813 O O . ALA A 1 113 ? 36.953 -5.962 -4.634 1.00 57.94 113 ALA A O 1
#

Solvent-accessible surface area (backbone atoms only — not comparable to full-atom values): 6807 Å² total; per-residue (Å²): 130,89,54,71,68,73,55,47,56,63,53,51,50,52,52,48,64,71,73,41,57,92,91,41,45,69,58,53,49,42,48,66,63,47,48,48,51,54,48,46,65,57,48,46,58,57,54,46,49,55,47,26,73,77,64,34,61,72,52,43,53,52,52,50,52,49,52,52,52,51,53,51,49,52,53,68,66,45,57,82,72,55,70,85,66,68,67,72,76,71,80,79,80,63,79,74,72,51,74,69,55,53,60,67,33,70,75,48,48,65,77,75,105

Radius of gyration: 20.87 Å; Cα contacts (8 Å, |Δi|>4): 30; chains: 1; bounding box: 51×30×50 Å

Foldseek 3Di:
DPDPVNVVVVVVLLVLVQPDDPPCSVVSCCCVPPVVVVCCVVVVCVVLVVVCVVPNNVVSVVVVVVVVVVVVVVVVVCVVPRPPPPPPPPPCPPDPPPPVVVCVDPVNVVVVD

pLDDT: mean 73.69, std 13.4, range [40.22, 92.25]